Protein AF-A0A3D2MXL9-F1 (afdb_monomer_lite)

Structure (mmCIF, N/CA/C/O backbone):
data_AF-A0A3D2MXL9-F1
#
_entry.id   AF-A0A3D2MXL9-F1
#
loop_
_atom_site.group_PDB
_atom_site.id
_atom_site.type_symbol
_atom_site.label_atom_id
_atom_site.label_alt_id
_atom_site.label_comp_id
_atom_site.label_asym_id
_atom_site.label_entity_id
_atom_site.label_seq_id
_atom_site.pdbx_PDB_ins_code
_atom_site.Cartn_x
_atom_site.Cartn_y
_atom_site.Cartn_z
_atom_site.occupancy
_atom_site.B_iso_or_equiv
_atom_site.auth_seq_id
_atom_site.auth_comp_id
_atom_site.auth_asym_id
_atom_site.auth_atom_id
_atom_site.pdbx_PDB_model_num
ATOM 1 N N . MET A 1 1 ? 7.580 16.868 -11.835 1.00 36.78 1 MET A N 1
ATOM 2 C CA . MET A 1 1 ? 8.636 16.941 -10.800 1.00 36.78 1 MET A CA 1
ATOM 3 C C . MET A 1 1 ? 8.356 18.115 -9.844 1.00 36.78 1 MET A C 1
ATOM 5 O O . MET A 1 1 ? 9.175 19.002 -9.701 1.00 36.78 1 MET A O 1
ATOM 9 N N . LEU A 1 2 ? 7.158 18.175 -9.244 1.00 34.12 2 LEU A N 1
ATOM 10 C CA . LEU A 1 2 ? 6.754 19.250 -8.308 1.00 34.12 2 LEU A CA 1
ATOM 11 C C . LEU A 1 2 ? 5.788 18.761 -7.206 1.00 34.12 2 LEU A C 1
ATOM 13 O O . LEU A 1 2 ? 5.624 19.436 -6.201 1.00 34.12 2 LEU A O 1
ATOM 17 N N . GLY A 1 3 ? 5.200 17.562 -7.341 1.00 33.16 3 GLY A N 1
ATOM 18 C CA . GLY A 1 3 ? 4.267 17.000 -6.353 1.00 33.16 3 GLY A CA 1
ATOM 19 C C . GLY A 1 3 ? 4.904 16.280 -5.158 1.00 33.16 3 GLY A C 1
ATOM 20 O O . GLY A 1 3 ? 4.190 15.943 -4.225 1.00 33.16 3 GLY A O 1
ATOM 21 N N . TYR A 1 4 ? 6.221 16.038 -5.163 1.00 48.12 4 TYR A N 1
ATOM 22 C CA . TYR A 1 4 ? 6.887 15.211 -4.141 1.00 48.12 4 TYR A CA 1
ATOM 23 C C . TYR A 1 4 ? 7.395 16.025 -2.936 1.00 48.12 4 TYR A C 1
ATOM 25 O O . TYR A 1 4 ? 7.474 15.519 -1.820 1.00 48.12 4 TYR A O 1
ATOM 33 N N . LEU A 1 5 ? 7.696 17.317 -3.134 1.00 41.00 5 LEU A N 1
ATOM 34 C CA . LEU A 1 5 ? 8.234 18.177 -2.073 1.00 41.00 5 LEU A CA 1
ATOM 35 C C . LEU A 1 5 ? 7.161 18.552 -1.032 1.00 41.00 5 LEU A C 1
ATOM 37 O O . LEU A 1 5 ? 7.458 18.626 0.157 1.00 41.00 5 LEU A O 1
ATOM 41 N N . GLY A 1 6 ? 5.896 18.691 -1.454 1.00 38.22 6 GLY A N 1
ATOM 42 C CA . GLY A 1 6 ? 4.757 18.942 -0.557 1.00 38.22 6 GLY A CA 1
ATOM 43 C C . GLY A 1 6 ? 4.402 17.763 0.361 1.00 38.22 6 GLY A C 1
ATOM 44 O O . GLY A 1 6 ? 3.675 17.933 1.341 1.00 38.22 6 GLY A O 1
ATOM 45 N N . THR A 1 7 ? 4.925 16.569 0.077 1.00 48.66 7 THR A N 1
ATOM 46 C CA . THR A 1 7 ? 4.732 15.366 0.899 1.00 48.66 7 THR A CA 1
ATOM 47 C C . THR A 1 7 ? 5.635 15.386 2.140 1.00 48.66 7 THR A C 1
ATOM 49 O O . THR A 1 7 ? 5.224 14.926 3.204 1.00 48.66 7 THR A O 1
ATOM 52 N N . ARG A 1 8 ? 6.819 16.020 2.062 1.00 45.78 8 ARG A N 1
ATOM 53 C CA . ARG A 1 8 ? 7.809 16.035 3.159 1.00 45.78 8 ARG A CA 1
ATOM 54 C C . ARG A 1 8 ? 7.405 16.885 4.367 1.00 45.78 8 ARG A C 1
ATOM 56 O O . ARG A 1 8 ? 7.875 16.607 5.465 1.00 45.78 8 ARG A O 1
ATOM 63 N N . ILE A 1 9 ? 6.528 17.879 4.199 1.00 46.19 9 ILE A N 1
ATOM 64 C CA . ILE A 1 9 ? 6.008 18.661 5.337 1.00 46.19 9 ILE A CA 1
ATOM 65 C C . ILE A 1 9 ? 4.931 17.860 6.086 1.00 46.19 9 ILE A C 1
ATOM 67 O O . ILE A 1 9 ? 4.963 17.822 7.308 1.00 46.19 9 ILE A O 1
ATOM 71 N N . ARG A 1 10 ? 4.056 17.132 5.376 1.00 51.62 10 ARG A N 1
ATOM 72 C CA . ARG A 1 10 ? 2.965 16.339 5.978 1.00 51.62 10 ARG A CA 1
ATOM 73 C C . ARG A 1 10 ? 3.418 15.032 6.640 1.00 51.62 10 ARG A C 1
ATOM 75 O O . ARG A 1 10 ? 2.797 14.598 7.598 1.00 51.62 10 ARG A O 1
ATOM 82 N N . GLN A 1 11 ? 4.486 14.403 6.141 1.00 51.31 11 GLN A N 1
ATOM 83 C CA . GLN A 1 11 ? 4.988 13.129 6.682 1.00 51.31 11 GLN A CA 1
ATOM 84 C C . GLN A 1 11 ? 5.836 13.285 7.958 1.00 51.31 11 GLN A C 1
ATOM 86 O O . GLN A 1 11 ? 5.972 12.322 8.705 1.00 51.31 11 GLN A O 1
ATOM 91 N N . ARG A 1 12 ? 6.413 14.472 8.217 1.00 45.38 12 ARG A N 1
ATOM 92 C CA . ARG A 1 12 ? 7.270 14.744 9.395 1.00 45.38 12 ARG A CA 1
ATOM 93 C C . ARG A 1 12 ? 6.648 15.671 10.433 1.00 45.38 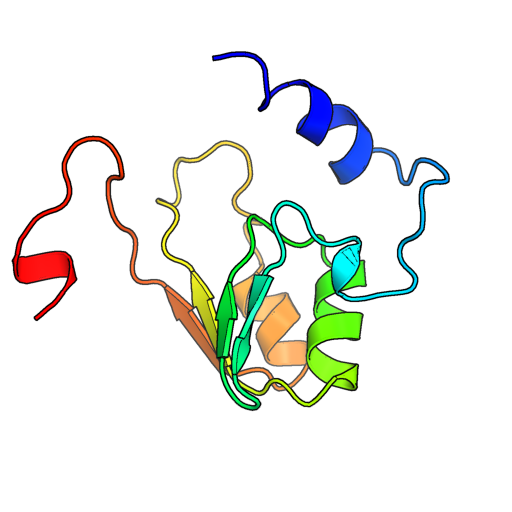12 ARG A C 1
ATOM 95 O O . ARG A 1 12 ? 6.998 15.581 11.604 1.00 45.38 12 ARG A O 1
ATOM 102 N N . LEU A 1 13 ? 5.766 16.570 10.012 1.00 46.03 13 LEU A N 1
ATOM 103 C CA . LEU A 1 13 ? 4.984 17.417 10.897 1.00 46.03 13 LEU A CA 1
ATOM 104 C C . LEU A 1 13 ? 3.545 16.965 10.700 1.00 46.03 13 LEU A C 1
ATOM 106 O O . LEU A 1 13 ? 3.008 17.131 9.607 1.00 46.03 13 LEU A O 1
ATOM 110 N N . GLY A 1 14 ? 2.946 16.346 11.717 1.00 48.00 14 GLY A N 1
ATOM 111 C CA . GLY A 1 14 ? 1.514 16.054 11.741 1.00 48.00 14 GLY A CA 1
ATOM 112 C C . GLY A 1 14 ? 0.719 17.356 11.657 1.00 48.00 14 GLY A C 1
ATOM 113 O O . GLY A 1 14 ? 0.309 17.902 12.670 1.00 48.00 14 GLY A O 1
ATOM 114 N N . GLY A 1 15 ? 0.591 17.902 10.451 1.00 43.09 15 GLY A N 1
ATOM 115 C CA . GLY A 1 15 ? -0.072 19.165 10.187 1.00 43.09 15 GLY A CA 1
ATOM 116 C C . GLY A 1 15 ? -1.526 18.911 9.843 1.00 43.09 15 GLY A C 1
ATOM 117 O O . GLY A 1 15 ? -1.800 18.578 8.695 1.00 43.09 15 GLY A O 1
ATOM 118 N N . ASP A 1 16 ? -2.398 19.033 10.848 1.00 51.38 16 ASP A N 1
ATOM 119 C CA . ASP A 1 16 ? -3.815 19.453 10.842 1.00 51.38 16 ASP A CA 1
ATOM 120 C C . ASP A 1 16 ? -4.647 19.261 9.555 1.00 51.38 16 ASP A C 1
ATOM 122 O O . ASP A 1 16 ? -5.483 20.087 9.188 1.00 51.38 16 ASP A O 1
ATOM 126 N N . GLY A 1 17 ? -4.458 18.146 8.859 1.00 49.94 17 GLY A N 1
ATOM 127 C CA . GLY A 1 17 ? -5.144 17.822 7.617 1.00 49.94 17 GLY A CA 1
ATOM 128 C C . GLY A 1 17 ? -5.562 16.368 7.636 1.00 49.94 17 GLY A C 1
ATOM 129 O O . GLY A 1 17 ? -4.829 15.537 7.118 1.00 49.94 17 GLY A O 1
ATOM 130 N N . LYS A 1 18 ? -6.706 16.113 8.288 1.00 56.62 18 LYS A N 1
ATOM 131 C CA . LYS A 1 18 ? -7.499 14.871 8.308 1.00 56.62 18 LYS A CA 1
ATOM 132 C C . LYS A 1 18 ? -6.663 13.595 8.154 1.00 56.62 18 LYS A C 1
ATOM 134 O O . LYS A 1 18 ? -6.405 13.139 7.057 1.00 56.62 18 LYS A O 1
ATOM 139 N N . LEU A 1 19 ? -6.269 12.987 9.266 1.00 65.81 19 LEU A N 1
ATOM 140 C CA . LEU A 1 19 ? -5.808 11.591 9.299 1.00 65.81 19 LEU A CA 1
ATOM 141 C C . LEU A 1 19 ? -6.972 10.683 9.726 1.00 65.81 19 LEU A C 1
ATOM 143 O O . LEU A 1 19 ? -6.787 9.761 10.511 1.00 65.81 19 LEU A O 1
ATOM 147 N N . GLU A 1 20 ? -8.187 11.000 9.280 1.00 81.56 20 GLU A N 1
ATOM 148 C CA . GLU A 1 20 ? -9.419 10.416 9.825 1.00 81.56 20 GLU A CA 1
ATOM 149 C C . GLU A 1 20 ? -9.980 9.312 8.919 1.00 81.56 20 GLU A C 1
ATOM 151 O O . GLU A 1 20 ? -10.805 8.507 9.352 1.00 81.56 20 GLU A O 1
ATOM 156 N N . SER A 1 21 ? -9.553 9.257 7.651 1.00 91.31 21 SER A N 1
ATOM 157 C CA . SER A 1 21 ? -10.083 8.319 6.663 1.00 91.31 21 SER A CA 1
ATOM 158 C C . SER A 1 21 ? -9.027 7.808 5.682 1.00 91.31 21 SER A C 1
ATOM 160 O O . SER A 1 21 ? -7.938 8.364 5.542 1.00 91.31 21 SER A O 1
ATOM 162 N N . LEU A 1 22 ? -9.352 6.718 4.982 1.00 94.25 22 LEU A N 1
ATOM 163 C CA . LEU A 1 22 ? -8.482 6.154 3.946 1.00 94.25 22 LEU A CA 1
ATOM 164 C C . LEU A 1 22 ? -8.291 7.101 2.756 1.00 94.25 22 LEU A C 1
ATOM 166 O O . LEU A 1 22 ? -7.217 7.107 2.162 1.00 94.25 22 LEU A O 1
ATOM 170 N N . ASP A 1 23 ? -9.293 7.925 2.442 1.00 94.38 23 ASP A N 1
ATOM 171 C CA . ASP A 1 23 ? -9.236 8.906 1.352 1.00 94.38 23 ASP A CA 1
ATOM 172 C C . ASP A 1 23 ? -8.201 10.017 1.599 1.00 94.38 23 ASP A C 1
ATOM 174 O O . ASP A 1 23 ? -7.792 10.710 0.667 1.00 94.38 23 ASP A O 1
ATOM 178 N N . ASP A 1 24 ? -7.724 10.155 2.839 1.00 92.81 24 ASP A N 1
ATOM 179 C CA . ASP A 1 24 ? -6.655 11.084 3.194 1.00 92.81 24 ASP A CA 1
ATOM 180 C C . ASP A 1 24 ? -5.247 10.511 2.925 1.00 92.81 24 ASP A C 1
ATOM 182 O O . ASP A 1 24 ? -4.240 11.229 2.992 1.00 92.81 24 ASP A O 1
ATOM 186 N N . ILE A 1 25 ? -5.137 9.214 2.611 1.00 93.50 25 ILE A N 1
ATOM 187 C CA . ILE A 1 25 ? -3.876 8.607 2.178 1.00 93.50 25 ILE A CA 1
ATOM 188 C C . ILE A 1 25 ? -3.549 9.134 0.779 1.00 93.50 25 ILE A C 1
ATOM 190 O O . ILE A 1 25 ? -4.392 9.171 -0.117 1.00 93.50 25 ILE A O 1
ATOM 194 N N . PHE A 1 26 ? -2.301 9.561 0.575 1.00 89.38 26 PHE A N 1
ATOM 195 C CA . PHE A 1 26 ? -1.879 1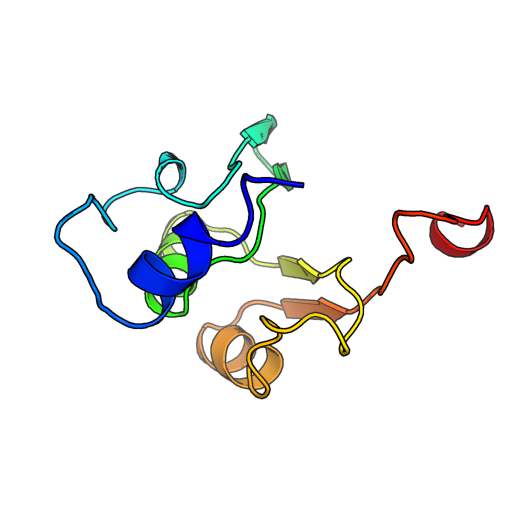0.168 -0.686 1.00 89.38 26 PHE A CA 1
ATOM 196 C C . PHE A 1 26 ? -2.202 9.254 -1.875 1.00 89.38 26 PHE A C 1
ATOM 198 O O . PHE A 1 26 ? -1.778 8.104 -1.893 1.00 89.38 26 PHE A O 1
ATOM 205 N N . ASN A 1 27 ? -2.918 9.776 -2.875 1.00 93.56 27 ASN A N 1
ATOM 206 C CA . ASN A 1 27 ? -3.362 9.034 -4.060 1.00 93.56 27 ASN A CA 1
ATOM 207 C C . ASN A 1 27 ? -4.125 7.730 -3.748 1.00 93.56 27 ASN A C 1
ATOM 209 O O . ASN A 1 27 ? -4.020 6.775 -4.518 1.00 93.56 27 ASN A O 1
ATOM 213 N N . TYR A 1 28 ? -4.872 7.673 -2.639 1.00 96.44 28 TYR A N 1
ATOM 214 C CA . TYR A 1 28 ? -5.757 6.547 -2.362 1.00 96.44 28 TYR A CA 1
ATOM 215 C C . TYR A 1 28 ? -6.831 6.403 -3.443 1.00 96.44 28 TYR A C 1
ATOM 217 O O . TYR A 1 28 ? -7.492 7.368 -3.825 1.00 96.44 28 TYR A O 1
ATOM 225 N N . LEU A 1 29 ? -7.003 5.179 -3.929 1.00 97.31 29 LEU A N 1
ATOM 226 C CA . LEU A 1 29 ? -8.024 4.809 -4.894 1.00 97.31 29 LEU A CA 1
ATOM 227 C C . LEU A 1 29 ? -8.507 3.393 -4.584 1.00 97.31 29 LEU A C 1
ATOM 229 O O . LEU A 1 29 ? -7.754 2.430 -4.734 1.00 97.31 29 LEU A O 1
ATOM 233 N N . LYS A 1 30 ? -9.774 3.258 -4.182 1.00 97.38 30 LYS A N 1
ATOM 234 C CA . LYS A 1 30 ? -10.435 1.954 -4.057 1.00 97.38 30 LYS A CA 1
ATOM 235 C C . LYS A 1 30 ? -10.813 1.449 -5.452 1.00 97.38 30 LYS A C 1
ATOM 237 O O . LYS A 1 30 ? -11.562 2.120 -6.158 1.00 97.38 30 LYS A O 1
ATOM 242 N N . LEU A 1 31 ? -10.295 0.286 -5.841 1.00 96.94 31 LEU A N 1
ATOM 243 C CA . LEU A 1 31 ? -10.602 -0.347 -7.129 1.00 96.94 31 LEU A CA 1
ATOM 244 C C . LEU A 1 31 ? -11.836 -1.245 -7.014 1.00 96.94 31 LEU A C 1
ATOM 246 O O . LEU A 1 31 ? -12.715 -1.204 -7.870 1.00 96.94 31 LEU A O 1
ATOM 250 N N . ASP A 1 32 ? -11.906 -2.023 -5.934 1.00 96.50 32 ASP A N 1
ATOM 251 C CA . ASP A 1 32 ? -13.034 -2.885 -5.588 1.00 96.50 32 ASP A CA 1
ATOM 252 C C . ASP A 1 32 ? -13.082 -3.134 -4.068 1.00 96.50 32 ASP A C 1
ATOM 254 O O . ASP A 1 32 ? -12.365 -2.501 -3.292 1.00 96.50 32 ASP A O 1
ATOM 258 N N . ASP A 1 33 ? -13.946 -4.041 -3.611 1.00 94.19 33 ASP A N 1
ATOM 259 C CA . ASP A 1 33 ? -14.127 -4.349 -2.184 1.00 94.19 33 ASP A CA 1
ATOM 260 C C . ASP A 1 33 ? -12.928 -5.018 -1.501 1.00 94.19 33 ASP A C 1
ATOM 262 O O . ASP A 1 33 ? -12.920 -5.163 -0.279 1.00 94.19 33 ASP A O 1
ATOM 266 N N . ARG A 1 34 ? -11.918 -5.435 -2.262 1.00 96.19 34 ARG A N 1
ATOM 267 C CA . ARG A 1 34 ? -10.751 -6.176 -1.780 1.00 96.19 34 ARG A CA 1
ATOM 268 C C . ARG A 1 34 ? -9.432 -5.474 -2.089 1.00 96.19 34 ARG A C 1
ATOM 270 O O . ARG A 1 34 ? -8.427 -5.824 -1.472 1.00 96.19 34 ARG A O 1
ATOM 277 N N . ILE A 1 35 ? -9.417 -4.533 -3.033 1.00 97.75 35 ILE A N 1
ATOM 278 C CA . ILE A 1 35 ? -8.202 -3.918 -3.567 1.00 97.75 35 ILE A CA 1
ATOM 279 C C . ILE A 1 35 ? -8.333 -2.394 -3.602 1.00 97.75 35 ILE A C 1
ATOM 281 O O . ILE A 1 35 ? -9.277 -1.827 -4.156 1.00 97.75 35 ILE A O 1
ATOM 285 N N . ALA A 1 36 ? -7.307 -1.732 -3.076 1.00 98.00 36 ALA A N 1
ATOM 286 C CA . ALA A 1 36 ? -7.068 -0.309 -3.245 1.00 98.00 36 ALA A CA 1
ATOM 287 C C . ALA A 1 36 ? -5.584 -0.055 -3.525 1.00 98.00 36 ALA A C 1
ATOM 289 O O . ALA A 1 36 ? -4.725 -0.873 -3.192 1.00 98.00 36 ALA A O 1
ATOM 290 N N . THR A 1 37 ? -5.286 1.090 -4.127 1.00 97.19 37 THR A N 1
ATOM 291 C CA . THR A 1 37 ? -3.922 1.575 -4.353 1.00 97.19 37 THR A CA 1
ATOM 292 C C . THR A 1 37 ? -3.723 2.893 -3.630 1.00 97.19 37 THR A C 1
ATOM 294 O O . THR A 1 37 ? -4.669 3.663 -3.502 1.00 97.19 37 THR A O 1
ATOM 297 N N . SER A 1 38 ? -2.500 3.192 -3.213 1.00 95.56 38 SER A N 1
ATOM 298 C CA . SER A 1 38 ? -2.130 4.508 -2.700 1.00 95.56 38 SER A CA 1
ATOM 299 C C . SER A 1 38 ? -0.654 4.783 -2.968 1.00 95.56 38 SER A C 1
ATOM 301 O O . SER A 1 38 ? 0.099 3.902 -3.381 1.00 95.56 38 SER A O 1
ATOM 303 N N . GLY A 1 39 ? -0.220 6.013 -2.715 1.00 91.69 39 GLY A N 1
ATOM 304 C CA . GLY A 1 39 ? 1.176 6.278 -2.396 1.00 91.69 39 GLY A CA 1
ATOM 305 C C . GLY A 1 39 ? 1.503 5.890 -0.954 1.00 91.69 39 GLY A C 1
ATOM 306 O O . GLY A 1 39 ? 0.756 5.152 -0.315 1.00 91.69 39 GLY A O 1
ATOM 307 N N . GLN A 1 40 ? 2.626 6.398 -0.448 1.00 88.81 40 GLN A N 1
ATOM 308 C CA . GLN A 1 40 ? 3.166 6.006 0.854 1.00 88.81 40 GLN A CA 1
ATOM 309 C C . GLN A 1 40 ? 2.258 6.454 2.019 1.00 88.81 40 GLN A C 1
ATOM 311 O O . GLN A 1 40 ? 2.164 7.667 2.254 1.00 88.81 40 GLN A O 1
ATOM 316 N N . PRO A 1 41 ? 1.630 5.526 2.770 1.00 90.81 41 PRO A N 1
ATOM 317 C CA . PRO A 1 41 ? 0.918 5.869 3.994 1.00 90.81 41 PRO A CA 1
ATOM 318 C C . PRO A 1 41 ? 1.901 6.224 5.118 1.00 90.81 41 PRO A C 1
ATOM 320 O O . PRO A 1 41 ? 3.029 5.729 5.164 1.00 90.81 41 PRO A O 1
ATOM 323 N N . THR A 1 42 ? 1.460 7.069 6.049 1.00 87.94 42 THR A N 1
ATOM 324 C CA . THR A 1 42 ? 2.137 7.254 7.343 1.00 87.94 42 THR A CA 1
ATOM 325 C C . THR A 1 42 ? 1.817 6.096 8.294 1.00 87.94 42 THR A C 1
ATOM 327 O O . THR A 1 42 ? 0.848 5.368 8.082 1.00 87.94 42 THR A O 1
ATOM 330 N N . GLU A 1 43 ? 2.568 5.947 9.390 1.00 85.94 43 GLU A N 1
ATOM 331 C CA . GLU A 1 43 ? 2.274 4.928 10.415 1.00 85.94 43 GLU A CA 1
ATOM 332 C C . GLU A 1 43 ? 0.844 5.055 10.980 1.00 85.94 43 GLU A C 1
ATOM 334 O O . GLU A 1 43 ? 0.131 4.062 11.110 1.00 85.94 43 GLU A O 1
ATOM 3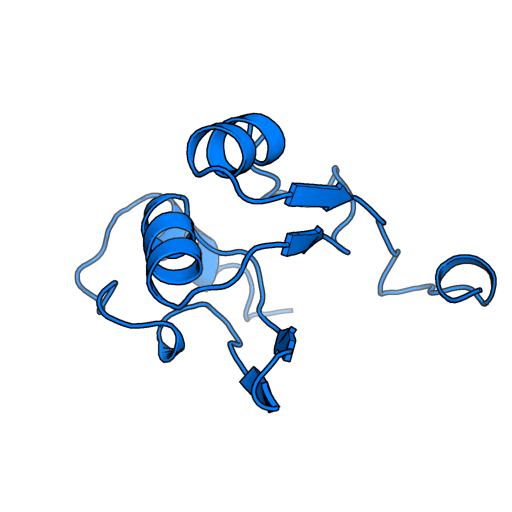39 N N . ALA A 1 44 ? 0.367 6.282 11.228 1.00 87.88 44 ALA A N 1
ATOM 340 C CA . ALA A 1 44 ? -1.010 6.520 11.673 1.00 87.88 44 ALA A CA 1
ATOM 341 C C . ALA A 1 44 ? -2.044 6.045 10.636 1.00 87.88 44 ALA A C 1
ATOM 343 O O . ALA A 1 44 ? -3.066 5.454 10.982 1.00 87.88 44 ALA A O 1
ATOM 344 N N . GLN A 1 45 ? -1.759 6.241 9.347 1.00 92.88 45 GLN A N 1
ATOM 345 C CA . GLN A 1 45 ? -2.617 5.762 8.265 1.00 92.88 45 GLN A CA 1
ATOM 346 C C . GLN A 1 45 ? -2.571 4.236 8.110 1.00 92.88 45 GLN A C 1
ATOM 348 O O . GLN A 1 45 ? -3.574 3.642 7.719 1.00 92.88 45 GLN A O 1
ATOM 353 N N . MET A 1 46 ? -1.472 3.568 8.480 1.00 92.81 46 MET A N 1
ATOM 354 C CA . MET A 1 46 ? -1.425 2.099 8.520 1.00 92.81 46 MET A CA 1
ATOM 355 C C . MET A 1 46 ? -2.429 1.520 9.526 1.00 92.81 46 MET A C 1
ATOM 357 O O . MET A 1 46 ? -3.036 0.478 9.263 1.00 92.81 46 MET A O 1
ATOM 361 N N . GLN A 1 47 ? -2.697 2.221 10.632 1.00 93.56 47 GLN A N 1
ATOM 362 C CA . GLN A 1 47 ? -3.767 1.833 11.554 1.00 93.56 47 GLN A CA 1
ATOM 363 C C . GLN A 1 47 ? -5.157 1.945 10.902 1.00 93.56 47 GLN A C 1
ATOM 365 O O . GLN A 1 47 ? -5.997 1.065 11.100 1.00 93.56 47 GLN A O 1
ATOM 370 N N . LEU A 1 48 ? -5.406 2.976 10.086 1.00 95.19 48 LEU A N 1
ATOM 371 C CA . LEU A 1 48 ? -6.656 3.097 9.320 1.00 95.19 48 LEU A CA 1
ATOM 372 C C . LEU A 1 48 ? -6.806 1.949 8.315 1.00 95.19 48 LEU A C 1
ATOM 374 O O . LEU A 1 48 ? -7.886 1.372 8.204 1.00 95.19 48 LEU A O 1
ATOM 378 N N . ILE A 1 49 ? -5.714 1.572 7.639 1.00 95.88 49 ILE A N 1
ATOM 379 C CA . ILE A 1 49 ? -5.667 0.417 6.729 1.00 95.88 49 ILE A CA 1
ATOM 380 C C . ILE A 1 49 ? -6.090 -0.861 7.471 1.00 95.88 49 ILE A C 1
ATOM 382 O O . ILE A 1 49 ? -6.945 -1.601 6.980 1.00 95.88 49 ILE A O 1
ATOM 386 N N . LYS A 1 50 ? -5.566 -1.094 8.684 1.00 96.06 50 LYS A N 1
ATOM 387 C CA . LYS A 1 50 ? -5.976 -2.228 9.527 1.00 96.06 50 LYS A CA 1
ATOM 388 C C . LYS A 1 50 ? -7.460 -2.171 9.886 1.00 96.06 50 LYS A C 1
ATOM 390 O O . LYS A 1 50 ? -8.163 -3.170 9.738 1.00 96.06 50 LYS A O 1
ATOM 395 N N . ASN A 1 51 ? -7.929 -1.020 10.363 1.00 95.75 51 ASN A N 1
ATOM 396 C CA . ASN A 1 51 ? -9.304 -0.838 10.836 1.00 95.75 51 ASN A CA 1
ATOM 397 C C . ASN A 1 51 ? -10.331 -1.006 9.710 1.00 95.75 51 ASN A C 1
ATOM 399 O O . ASN A 1 51 ? -11.437 -1.482 9.951 1.00 95.75 51 ASN A O 1
ATOM 403 N N . ALA A 1 52 ? -9.950 -0.677 8.476 1.00 95.69 52 ALA A N 1
ATOM 404 C CA . ALA A 1 52 ? -10.759 -0.913 7.287 1.00 95.69 52 ALA A CA 1
ATOM 405 C C . ALA A 1 52 ? -10.808 -2.386 6.840 1.00 95.69 52 ALA A C 1
ATOM 407 O O . ALA A 1 52 ? -11.515 -2.716 5.891 1.00 95.69 52 ALA A O 1
ATOM 408 N N . GLY A 1 53 ? -10.074 -3.279 7.510 1.00 96.94 53 GLY A N 1
ATOM 409 C CA . GLY A 1 53 ? -10.099 -4.718 7.253 1.00 96.94 53 GLY A CA 1
ATOM 410 C C . GLY A 1 53 ? -9.083 -5.201 6.219 1.00 96.94 53 GLY A C 1
ATOM 411 O O . GLY A 1 53 ? -9.079 -6.390 5.890 1.00 96.94 53 GLY A O 1
ATOM 412 N N . TYR A 1 54 ? -8.188 -4.338 5.727 1.00 97.75 54 TYR A N 1
ATOM 413 C CA . TYR A 1 54 ? -7.096 -4.798 4.875 1.00 97.75 54 TYR A CA 1
ATOM 414 C C . TYR A 1 54 ? -6.135 -5.683 5.677 1.00 97.75 54 TYR A C 1
ATOM 416 O O . TYR A 1 54 ? -5.772 -5.401 6.819 1.00 97.75 54 TYR A O 1
ATOM 424 N N . THR A 1 55 ? -5.713 -6.787 5.061 1.00 97.75 55 THR A N 1
ATOM 425 C CA . THR A 1 55 ? -4.852 -7.796 5.705 1.00 97.75 55 THR A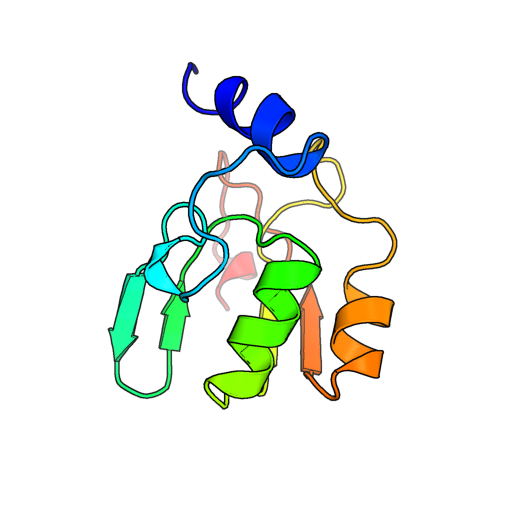 CA 1
ATOM 426 C C . THR A 1 55 ? -3.507 -7.961 5.012 1.00 97.75 55 THR A C 1
ATOM 428 O O . THR A 1 55 ? -2.679 -8.761 5.449 1.00 97.75 55 THR A O 1
ATOM 431 N N . THR A 1 56 ? -3.279 -7.265 3.898 1.00 97.69 56 THR A N 1
ATOM 432 C CA . THR A 1 56 ? -2.047 -7.373 3.113 1.00 97.69 56 THR A CA 1
ATOM 433 C C . THR A 1 56 ? -1.705 -6.037 2.472 1.00 97.69 56 THR A C 1
ATOM 435 O O . THR A 1 56 ? -2.582 -5.394 1.903 1.00 97.69 56 THR A O 1
ATOM 438 N N . VAL A 1 57 ? -0.434 -5.652 2.557 1.00 96.31 57 VAL A N 1
ATOM 439 C CA . VAL A 1 57 ? 0.151 -4.496 1.874 1.00 96.31 57 VAL A CA 1
ATOM 440 C C . VAL A 1 57 ? 1.264 -4.994 0.959 1.00 96.31 57 VAL A C 1
ATOM 442 O O . VAL A 1 57 ? 2.131 -5.758 1.388 1.00 96.31 57 VAL A O 1
ATOM 445 N N . ILE A 1 58 ? 1.226 -4.554 -0.298 1.00 95.62 58 ILE A N 1
ATOM 446 C CA . ILE A 1 58 ? 2.266 -4.815 -1.294 1.00 95.62 58 ILE A CA 1
ATOM 447 C C . ILE A 1 58 ? 2.940 -3.481 -1.612 1.00 95.62 58 ILE A C 1
ATOM 449 O O . ILE A 1 58 ? 2.311 -2.602 -2.200 1.00 95.62 58 ILE A O 1
ATOM 453 N N . ASN A 1 59 ? 4.200 -3.316 -1.211 1.00 92.75 59 ASN A N 1
ATOM 454 C CA . ASN A 1 59 ? 4.972 -2.120 -1.532 1.00 92.75 59 ASN A CA 1
ATOM 455 C C . ASN A 1 59 ? 5.709 -2.328 -2.858 1.00 92.75 59 ASN A C 1
ATOM 457 O O . ASN A 1 59 ? 6.475 -3.280 -3.000 1.00 92.75 59 ASN A O 1
ATOM 461 N N . LEU A 1 60 ? 5.468 -1.435 -3.817 1.00 93.00 60 LEU A N 1
ATOM 462 C CA . LEU A 1 60 ? 6.111 -1.450 -5.133 1.00 93.00 60 LEU A CA 1
ATOM 463 C C . LEU A 1 60 ? 7.254 -0.432 -5.248 1.00 93.00 60 LEU A C 1
ATOM 465 O O . LEU A 1 60 ? 7.952 -0.401 -6.257 1.00 93.00 60 LEU A O 1
ATOM 469 N N . ALA A 1 61 ? 7.460 0.421 -4.244 1.00 87.69 61 ALA A N 1
ATOM 470 C CA . ALA A 1 61 ? 8.495 1.443 -4.274 1.00 87.69 61 ALA A CA 1
ATOM 471 C C . ALA A 1 61 ? 9.884 0.840 -3.967 1.00 87.69 61 ALA A C 1
ATOM 473 O O . ALA A 1 61 ? 10.034 0.099 -2.992 1.00 87.69 61 ALA A O 1
ATOM 474 N N . PRO A 1 62 ? 10.928 1.157 -4.755 1.00 83.75 62 PRO A N 1
ATOM 475 C CA . PRO A 1 62 ? 12.313 0.815 -4.421 1.00 83.75 62 PRO A CA 1
ATOM 476 C C . PRO A 1 62 ? 12.760 1.357 -3.047 1.00 83.75 62 PRO A C 1
ATOM 478 O O . PRO A 1 62 ? 12.385 2.466 -2.671 1.00 83.75 62 PRO A O 1
ATOM 481 N N . ARG A 1 63 ? 13.610 0.604 -2.323 1.00 67.44 63 ARG A N 1
ATOM 482 C CA . ARG A 1 63 ? 14.122 0.960 -0.973 1.00 67.44 63 ARG A CA 1
ATOM 483 C C . ARG A 1 63 ? 14.874 2.292 -0.918 1.00 67.44 63 ARG A C 1
ATOM 485 O O . ARG A 1 63 ? 14.854 2.949 0.114 1.00 67.44 63 ARG A O 1
ATOM 492 N N . ASP A 1 64 ? 15.484 2.689 -2.032 1.00 61.09 64 ASP A N 1
ATOM 493 C CA . ASP A 1 64 ? 16.271 3.922 -2.145 1.00 61.09 64 ASP A CA 1
ATOM 494 C C . ASP A 1 64 ? 15.411 5.170 -2.409 1.00 61.09 64 ASP A C 1
ATOM 496 O O . ASP A 1 64 ? 15.936 6.275 -2.558 1.00 61.09 64 ASP A O 1
ATOM 500 N N . HIS A 1 65 ? 14.080 5.034 -2.472 1.00 55.81 65 HIS A N 1
ATOM 501 C CA . HIS A 1 65 ? 13.220 6.208 -2.409 1.00 55.81 65 HIS A CA 1
ATOM 502 C C . HIS A 1 65 ? 13.329 6.837 -1.017 1.00 55.81 65 HIS A C 1
ATOM 504 O O . HIS A 1 65 ? 13.136 6.161 -0.012 1.00 55.81 65 HIS A O 1
ATOM 510 N N . GLU A 1 66 ? 13.557 8.156 -0.972 1.00 49.75 66 GLU A N 1
ATOM 511 C CA . GLU A 1 66 ? 13.717 9.006 0.229 1.00 49.75 66 GLU A CA 1
ATOM 512 C C . GLU A 1 66 ? 12.629 8.869 1.330 1.00 49.75 66 GLU A C 1
ATOM 514 O O . GLU A 1 66 ? 12.734 9.538 2.359 1.00 49.75 66 GLU A O 1
ATOM 519 N N . ASN A 1 67 ? 11.598 8.036 1.130 1.00 51.72 67 ASN A N 1
ATOM 520 C CA . ASN A 1 67 ? 10.426 7.858 1.988 1.00 51.72 67 ASN A CA 1
ATOM 521 C C . ASN A 1 67 ? 10.208 6.416 2.491 1.00 51.72 67 ASN A C 1
ATOM 523 O O . ASN A 1 67 ? 9.160 6.173 3.083 1.00 51.72 67 ASN A O 1
ATOM 527 N N . ALA A 1 68 ? 11.118 5.464 2.249 1.00 56.22 68 ALA A N 1
ATOM 528 C CA . ALA A 1 68 ? 10.987 4.137 2.853 1.00 56.22 68 ALA A CA 1
ATOM 529 C C . ALA A 1 68 ? 11.070 4.285 4.380 1.00 56.22 68 ALA A C 1
ATOM 531 O O . ALA A 1 68 ? 12.113 4.704 4.896 1.00 56.22 68 ALA A O 1
ATOM 532 N N . LEU A 1 69 ? 9.991 3.986 5.115 1.00 60.28 69 LEU A N 1
ATOM 533 C CA . LEU A 1 69 ? 10.136 3.850 6.563 1.00 60.28 69 LEU A CA 1
ATOM 534 C C . LEU A 1 69 ? 10.999 2.594 6.751 1.00 60.28 69 LEU A C 1
ATOM 536 O O . LEU A 1 69 ? 10.684 1.515 6.254 1.00 60.28 69 LEU A O 1
ATOM 540 N N . GLY A 1 70 ? 12.162 2.722 7.386 1.00 64.38 70 GLY A N 1
ATOM 541 C CA . GLY A 1 70 ? 13.089 1.592 7.533 1.00 64.38 70 GLY A CA 1
ATOM 542 C C . GLY A 1 70 ? 12.494 0.394 8.294 1.00 64.38 70 GLY A C 1
ATOM 543 O O . GLY A 1 70 ? 13.108 -0.665 8.305 1.00 64.38 70 GLY A O 1
ATOM 544 N N . ASN A 1 71 ? 11.321 0.586 8.905 1.00 74.25 71 ASN A N 1
ATOM 545 C CA . ASN A 1 71 ? 10.583 -0.295 9.803 1.00 74.25 71 ASN A CA 1
ATOM 546 C C . ASN A 1 71 ? 9.132 -0.584 9.336 1.00 74.25 71 ASN A C 1
ATOM 548 O O . ASN A 1 71 ? 8.303 -0.956 10.164 1.00 74.25 71 ASN A O 1
ATOM 552 N N . GLU A 1 72 ? 8.765 -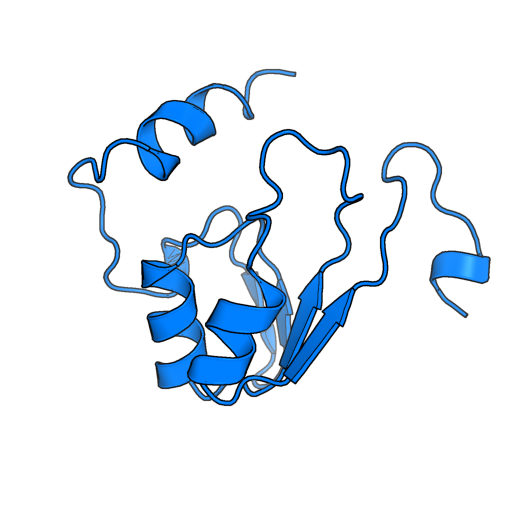0.379 8.059 1.00 76.81 72 GLU A N 1
ATOM 553 C CA . GLU A 1 72 ? 7.380 -0.642 7.579 1.00 76.81 72 GLU A CA 1
ATOM 554 C C . GLU A 1 72 ? 6.932 -2.077 7.829 1.00 76.81 72 GLU A C 1
ATOM 556 O O . GLU A 1 72 ? 5.783 -2.327 8.191 1.00 76.81 72 GLU A O 1
ATOM 561 N N . ASP A 1 73 ? 7.847 -3.014 7.613 1.00 82.25 73 ASP A N 1
ATOM 562 C CA . ASP A 1 73 ? 7.646 -4.431 7.855 1.00 82.25 73 ASP A CA 1
ATOM 563 C C . ASP A 1 73 ? 7.314 -4.697 9.325 1.00 82.25 73 ASP A C 1
ATOM 565 O O . ASP A 1 73 ? 6.344 -5.396 9.609 1.00 82.25 73 ASP A O 1
ATOM 569 N N . GLU A 1 74 ? 8.054 -4.088 10.249 1.00 87.56 74 GLU A N 1
ATOM 570 C CA . GLU A 1 74 ? 7.807 -4.186 11.687 1.00 87.56 74 GLU A CA 1
ATOM 571 C C . GLU A 1 74 ? 6.468 -3.548 12.086 1.00 87.56 74 GLU A C 1
ATOM 573 O O . GLU A 1 74 ? 5.668 -4.172 12.786 1.00 87.56 74 GLU A O 1
ATOM 578 N N . VAL A 1 75 ? 6.181 -2.330 11.613 1.00 89.69 75 VAL A N 1
ATOM 579 C CA . VAL A 1 75 ? 4.928 -1.623 11.926 1.00 89.69 75 VAL A CA 1
ATOM 580 C C . VAL A 1 75 ? 3.723 -2.419 11.427 1.00 89.69 75 VAL A C 1
ATOM 582 O O . VAL A 1 75 ? 2.781 -2.663 12.183 1.00 89.69 75 VAL A O 1
ATOM 585 N N . LEU A 1 76 ? 3.750 -2.882 10.176 1.00 92.44 76 LEU A N 1
ATOM 586 C CA . LEU A 1 76 ? 2.656 -3.663 9.600 1.00 92.44 76 LEU A CA 1
ATOM 587 C C . LEU A 1 76 ? 2.529 -5.042 10.258 1.00 92.44 76 LEU A C 1
ATOM 589 O O . LEU A 1 76 ? 1.404 -5.487 10.505 1.00 92.44 76 LEU A O 1
ATOM 593 N N . ALA A 1 77 ? 3.643 -5.688 10.615 1.00 93.00 77 ALA A N 1
ATOM 594 C CA . ALA A 1 77 ? 3.626 -6.941 11.365 1.00 93.00 77 ALA A CA 1
ATOM 595 C C . ALA A 1 77 ? 2.972 -6.771 12.745 1.00 93.00 77 ALA A C 1
ATOM 597 O O . ALA A 1 77 ? 2.122 -7.583 13.116 1.00 93.00 77 ALA A O 1
ATOM 598 N N . ASN A 1 78 ? 3.282 -5.687 13.464 1.00 94.06 78 ASN A N 1
ATOM 599 C CA . ASN A 1 78 ? 2.665 -5.359 14.754 1.00 94.06 78 ASN A CA 1
ATOM 600 C C . ASN A 1 78 ? 1.152 -5.100 14.637 1.00 94.06 78 ASN A C 1
ATOM 602 O O . ASN A 1 78 ? 0.392 -5.407 15.554 1.00 94.06 78 ASN A O 1
ATOM 606 N N . LEU A 1 79 ? 0.688 -4.612 13.483 1.00 95.12 79 LEU A N 1
ATOM 607 C CA . LEU A 1 79 ? -0.738 -4.474 13.160 1.00 95.12 79 LEU A CA 1
ATOM 608 C C . LEU A 1 79 ? -1.387 -5.787 12.680 1.00 95.12 79 LEU A C 1
ATOM 610 O O . LEU A 1 79 ? -2.588 -5.833 12.383 1.00 95.12 79 LEU A O 1
ATOM 614 N N . GLY A 1 80 ? -0.622 -6.875 12.574 1.00 96.50 80 GLY A N 1
ATOM 615 C CA . GLY A 1 80 ? -1.082 -8.144 12.016 1.00 96.50 80 GLY A CA 1
ATOM 616 C C . GLY A 1 80 ? -1.495 -8.022 10.546 1.00 96.50 80 GLY A C 1
ATOM 617 O O . GLY A 1 80 ? -2.471 -8.652 10.128 1.00 96.50 80 GLY A O 1
ATOM 618 N N . ILE A 1 81 ? -0.819 -7.158 9.787 1.00 97.12 81 ILE A N 1
ATOM 619 C CA . ILE A 1 81 ? -0.948 -7.014 8.337 1.00 97.12 81 ILE A CA 1
ATOM 620 C C . ILE A 1 81 ? 0.234 -7.738 7.692 1.00 97.12 81 ILE A C 1
ATOM 622 O O . ILE A 1 81 ? 1.387 -7.526 8.056 1.00 97.12 81 ILE A O 1
ATOM 626 N N . ARG A 1 82 ? -0.041 -8.593 6.704 1.00 96.69 82 ARG A N 1
ATOM 627 C CA . ARG A 1 82 ? 1.021 -9.219 5.909 1.00 96.69 82 ARG A CA 1
ATOM 628 C C . ARG A 1 82 ? 1.671 -8.172 5.013 1.00 96.69 82 ARG A C 1
ATOM 630 O O . ARG A 1 82 ? 0.968 -7.426 4.336 1.00 96.69 82 ARG A O 1
ATOM 637 N N . TYR A 1 83 ? 2.992 -8.173 4.956 1.00 94.50 83 TYR A N 1
ATOM 638 C CA . TYR A 1 83 ? 3.749 -7.255 4.120 1.00 94.50 83 TYR A CA 1
ATOM 639 C C . TYR A 1 83 ? 4.543 -8.017 3.060 1.00 94.50 83 TYR A C 1
ATOM 641 O O . TYR A 1 83 ? 5.213 -9.002 3.370 1.00 94.50 83 TYR A O 1
ATOM 649 N N . ALA A 1 84 ? 4.460 -7.559 1.813 1.00 92.94 84 ALA A N 1
ATOM 650 C CA . ALA A 1 84 ? 5.292 -8.026 0.714 1.00 92.94 84 ALA A CA 1
ATOM 651 C C . ALA A 1 84 ? 5.955 -6.824 0.039 1.00 92.94 84 ALA A C 1
ATOM 653 O O . ALA A 1 84 ? 5.284 -5.863 -0.338 1.00 92.94 84 ALA A O 1
ATOM 654 N N . HIS A 1 85 ? 7.273 -6.890 -0.136 1.00 91.44 85 HIS A N 1
ATOM 655 C CA . HIS A 1 85 ? 8.028 -5.857 -0.838 1.00 91.44 85 HIS A CA 1
ATOM 656 C C . HIS A 1 85 ? 8.449 -6.366 -2.214 1.00 91.44 85 HIS A C 1
ATOM 658 O O . HIS A 1 85 ? 9.311 -7.236 -2.304 1.00 91.44 85 HIS A O 1
ATOM 664 N N . LEU A 1 86 ? 7.846 -5.814 -3.267 1.00 92.19 86 LEU A N 1
ATOM 665 C CA . LEU A 1 86 ? 8.102 -6.157 -4.667 1.00 92.19 86 LEU A CA 1
ATOM 666 C C . LEU A 1 86 ? 8.538 -4.885 -5.413 1.00 92.19 86 LEU A C 1
ATOM 668 O O . LEU A 1 86 ? 7.725 -4.271 -6.101 1.00 92.19 86 LEU A O 1
ATOM 672 N N . PRO A 1 87 ? 9.777 -4.406 -5.206 1.00 90.44 87 PRO A N 1
ATOM 673 C CA . PRO A 1 87 ? 10.201 -3.106 -5.713 1.00 90.44 87 PRO A CA 1
ATOM 674 C C . PRO A 1 87 ? 10.240 -3.080 -7.247 1.00 90.44 87 PRO A C 1
ATOM 676 O O . PRO A 1 87 ? 10.932 -3.882 -7.864 1.00 90.44 87 PRO A O 1
ATOM 679 N N . VAL A 1 88 ? 9.570 -2.095 -7.849 1.00 90.69 88 VAL A N 1
ATOM 680 C CA . VAL A 1 88 ? 9.531 -1.864 -9.298 1.00 90.69 88 VAL A CA 1
ATOM 681 C C . VAL A 1 88 ? 10.148 -0.507 -9.620 1.00 90.69 88 VAL A C 1
ATOM 683 O O . VAL A 1 88 ? 9.758 0.530 -9.080 1.00 90.69 88 VAL A O 1
ATOM 686 N N . ILE A 1 89 ? 11.105 -0.479 -10.549 1.00 89.88 89 ILE A N 1
ATOM 687 C CA . ILE A 1 89 ? 11.665 0.780 -11.050 1.00 89.88 89 ILE A CA 1
ATOM 688 C C . ILE A 1 89 ? 10.634 1.426 -11.982 1.00 89.88 89 ILE A C 1
ATOM 690 O O . ILE A 1 89 ? 10.540 1.075 -13.153 1.00 89.88 89 ILE A O 1
ATOM 694 N N . PHE A 1 90 ? 9.881 2.411 -11.488 1.00 85.00 90 PHE A N 1
ATOM 695 C CA . PHE A 1 90 ? 8.794 3.051 -12.248 1.00 85.00 90 PHE A CA 1
ATOM 696 C C . PHE A 1 90 ? 9.212 3.643 -13.601 1.00 85.00 90 PHE A C 1
ATOM 698 O O . PHE A 1 90 ? 8.412 3.678 -14.532 1.00 85.00 90 PHE A O 1
ATOM 705 N N . THR A 1 91 ? 10.451 4.120 -13.733 1.00 88.44 91 THR A N 1
ATOM 706 C CA . THR A 1 91 ? 10.970 4.661 -15.002 1.00 88.44 91 THR A CA 1
ATOM 707 C C . THR A 1 91 ? 11.371 3.577 -16.000 1.00 88.44 91 THR A C 1
ATOM 709 O O . THR A 1 91 ? 11.594 3.881 -17.171 1.00 88.44 91 THR A O 1
ATOM 712 N N . LYS A 1 92 ? 11.488 2.325 -15.552 1.00 92.38 92 LYS A N 1
ATOM 713 C CA . LYS A 1 92 ? 11.920 1.186 -16.359 1.00 92.38 92 LYS A CA 1
ATOM 714 C C . LYS A 1 92 ? 11.315 -0.127 -15.826 1.00 92.38 92 LYS A C 1
ATOM 716 O O . LYS A 1 92 ? 12.073 -0.999 -15.399 1.00 92.38 92 LYS A O 1
ATOM 721 N N . PRO A 1 93 ? 9.978 -0.276 -15.834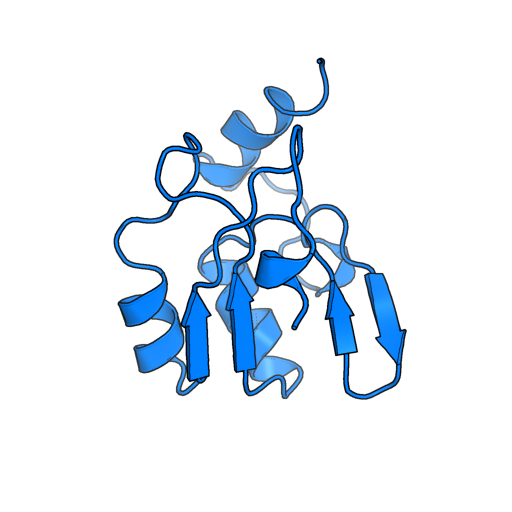 1.00 92.81 93 PRO A N 1
ATOM 722 C CA . PRO A 1 93 ? 9.352 -1.528 -15.438 1.00 92.81 93 PRO A CA 1
ATOM 723 C C . PRO A 1 93 ? 9.697 -2.621 -16.454 1.00 92.81 93 PRO A C 1
ATOM 725 O O . PRO A 1 93 ? 9.853 -2.359 -17.651 1.00 92.81 93 PRO A O 1
ATOM 728 N N . THR A 1 94 ? 9.811 -3.853 -15.980 1.00 94.19 94 THR A N 1
ATOM 729 C CA . THR A 1 94 ? 10.117 -5.029 -16.789 1.00 94.19 94 THR A CA 1
ATOM 730 C C . THR A 1 94 ? 8.976 -6.033 -16.739 1.00 94.19 94 THR A C 1
ATOM 732 O O . THR A 1 94 ? 8.116 -6.000 -15.864 1.00 94.19 94 THR A O 1
ATOM 735 N N . ARG A 1 95 ? 8.968 -6.967 -17.694 1.00 94.62 95 ARG A N 1
ATOM 736 C CA . ARG A 1 95 ? 7.987 -8.055 -17.710 1.00 94.62 95 ARG A CA 1
ATOM 737 C C . ARG A 1 95 ? 8.115 -8.972 -16.484 1.00 94.62 95 ARG A C 1
ATOM 739 O O . ARG A 1 95 ? 7.105 -9.428 -15.969 1.00 94.62 95 ARG A O 1
ATOM 746 N N . ALA A 1 96 ? 9.339 -9.172 -16.003 1.00 91.94 96 ALA A N 1
ATOM 747 C CA . ALA A 1 96 ? 9.629 -9.986 -14.827 1.00 91.94 96 ALA A CA 1
ATOM 748 C C . ALA A 1 96 ? 9.148 -9.356 -13.508 1.00 91.94 96 ALA A C 1
ATOM 750 O O . ALA A 1 96 ? 9.044 -10.061 -12.518 1.00 91.94 96 ALA A O 1
ATOM 751 N N . ASP A 1 97 ? 8.848 -8.052 -13.484 1.00 90.12 97 ASP A N 1
ATOM 752 C CA . ASP A 1 97 ? 8.239 -7.414 -12.307 1.00 90.12 97 ASP A CA 1
ATOM 753 C C . ASP A 1 97 ? 6.748 -7.777 -12.161 1.00 90.12 97 ASP A C 1
ATOM 755 O O . ASP A 1 97 ? 6.152 -7.546 -11.110 1.00 90.12 97 ASP A O 1
ATOM 759 N N . PHE A 1 98 ? 6.130 -8.292 -13.232 1.00 90.44 98 PHE A N 1
ATOM 760 C CA . PHE A 1 98 ? 4.711 -8.641 -13.290 1.00 90.44 98 PHE A CA 1
ATOM 761 C C . PHE A 1 98 ? 4.447 -10.152 -13.220 1.00 90.44 98 PHE A C 1
ATOM 763 O O . PHE A 1 98 ? 3.447 -10.548 -12.622 1.00 90.44 98 PHE A O 1
ATOM 770 N N . ASP A 1 99 ? 5.286 -10.960 -13.875 1.00 88.94 99 ASP A N 1
ATOM 771 C CA . ASP A 1 99 ? 5.151 -12.425 -13.940 1.00 88.94 99 ASP A CA 1
ATOM 772 C C . ASP A 1 99 ? 5.667 -13.114 -12.660 1.00 88.94 99 ASP A C 1
ATOM 774 O O . ASP A 1 99 ? 5.006 -14.083 -12.213 1.00 88.94 99 ASP A O 1
#

Radius of gyration: 13.88 Å; chains: 1; bounding box: 30×32×32 Å

pLDDT: mean 80.79, std 19.89, range [33.16, 98.0]

Secondary structure (DSSP, 8-state):
--SSTTHHHHHHS--SS--SSGGGSTT-EE-SSS-EE-S---HHHHHHHHHTT--EEEE-S-TTSTT--TTHHHHHHHTT-EEEE----TTS--GGGT-

Foldseek 3Di:
DPPPVVVVCCQPDVPDDDPPALVSAAQWDDPDLQDIDGPDDHLSNLVRCLVSPAQEDEAQADPPPPPPPPCPCVSCVVSNHHYHYQHADPVDGDPVSPD

Sequence (99 aa):
MLGYLGTRIRQRLGGDGKLESLDDIFNYLKLDDRIATSGQPTEAQMQLIKNAGYTTVINLAPRDHENALGNEDEVLANLGIRYAHLPVIFTKPTRADFD